Protein AF-A0A699VSZ7-F1 (afdb_monomer_lite)

InterPro domains:
  IPR003347 JmjC domain [PF02373] (2-47)
  IPR003347 JmjC domain [PS51184] (1-64)

Radius of gyration: 25.31 Å; chains: 1; bounding box: 38×62×80 Å

Secondary structure (DSSP, 8-state):
--HHHHHHTT-------PPTT------TT-------SS-----------TTHHHHHHHHHHHHHHTTPPPSS-HHHHHHHHHHHHHHHHHHHHHHHHT------------

Foldseek 3Di:
DDPVVCVVVVHDDDDDDDDPPDDDDADQPRDDDDDDPDDDDDDDDDDQDPVNLVSVVVVVVVCVVVVHDDPDDSVVVVVVVVVVVVVVVVVVVVVVVVDPPPDDDDDDDD

Organism: Tanacetum cinerariifolium (NCBI:txid118510)

Structure (mmCIF, N/CA/C/O backbone):
data_AF-A0A699VSZ7-F1
#
_entry.id   AF-A0A699VSZ7-F1
#
loop_
_atom_site.group_PDB
_atom_site.id
_atom_site.type_symbol
_atom_site.label_atom_id
_atom_site.label_alt_id
_atom_site.label_comp_id
_atom_site.label_asym_id
_atom_site.label_entity_id
_atom_site.label_seq_id
_atom_site.pdbx_PDB_ins_code
_atom_site.Cartn_x
_atom_site.Cartn_y
_atom_site.Cartn_z
_atom_site.occupancy
_atom_site.B_iso_or_equiv
_atom_site.auth_seq_id
_atom_site.auth_comp_id
_atom_site.auth_asym_id
_atom_site.auth_atom_id
_atom_site.pdbx_PDB_model_num
ATOM 1 N N . LEU A 1 1 ? -10.111 10.742 16.079 1.00 91.25 1 LEU A N 1
ATOM 2 C CA . LEU A 1 1 ? -11.438 10.926 15.448 1.00 91.25 1 LEU A CA 1
ATOM 3 C C . LEU A 1 1 ? -12.167 9.587 15.462 1.00 91.25 1 LEU A C 1
ATOM 5 O O . LEU A 1 1 ? -11.540 8.592 15.119 1.00 91.25 1 LEU A O 1
ATOM 9 N N . SER A 1 2 ? -13.417 9.518 15.926 1.00 96.62 2 SER A N 1
ATOM 10 C CA . SER A 1 2 ? -14.123 8.231 16.011 1.00 96.62 2 SER A CA 1
ATOM 11 C C . SER A 1 2 ? -14.695 7.818 14.644 1.00 96.62 2 SER A C 1
ATOM 13 O O . SER A 1 2 ? -15.107 8.688 13.872 1.00 96.62 2 SER A O 1
ATOM 15 N N . PRO A 1 3 ? -14.802 6.507 14.348 1.00 97.38 3 PRO A N 1
ATOM 16 C CA . PRO A 1 3 ? -15.489 6.013 13.151 1.00 97.38 3 PRO A CA 1
ATOM 17 C C . PRO A 1 3 ? -16.917 6.545 12.999 1.00 97.38 3 PRO A C 1
ATOM 19 O O . PRO A 1 3 ? -17.393 6.723 11.884 1.00 97.38 3 PRO A O 1
ATOM 22 N N . LYS A 1 4 ? -17.599 6.811 14.123 1.00 97.56 4 LYS A N 1
ATOM 23 C CA . LYS A 1 4 ? -18.957 7.362 14.136 1.00 97.56 4 LYS A CA 1
ATOM 24 C C . LYS A 1 4 ? -18.999 8.772 13.543 1.00 97.56 4 LYS A C 1
ATOM 26 O O . LYS A 1 4 ? -19.887 9.041 12.747 1.00 97.56 4 LYS A O 1
ATOM 31 N N . VAL A 1 5 ? -18.035 9.625 13.899 1.00 98.31 5 VAL A N 1
ATOM 32 C CA . VAL A 1 5 ? -17.936 10.987 13.347 1.00 98.31 5 VAL A CA 1
ATOM 33 C C . VAL A 1 5 ? -17.580 10.941 11.861 1.00 98.31 5 VAL A C 1
ATOM 35 O O . VAL A 1 5 ? -18.209 11.606 11.058 1.00 98.31 5 VAL A O 1
ATOM 38 N N . LEU A 1 6 ? -16.632 10.092 11.456 1.00 98.06 6 LEU A N 1
ATOM 39 C CA . LEU A 1 6 ? -16.295 9.934 10.034 1.00 98.06 6 LEU A CA 1
ATOM 40 C C . LEU A 1 6 ? -17.507 9.513 9.190 1.00 98.06 6 LEU A C 1
ATOM 42 O O . LEU A 1 6 ? -17.748 10.081 8.130 1.00 98.06 6 LEU A O 1
ATOM 46 N N . LYS A 1 7 ? -18.300 8.556 9.688 1.00 97.50 7 LYS A N 1
ATOM 47 C CA . LYS A 1 7 ? -19.524 8.120 9.009 1.00 97.50 7 LYS A CA 1
ATOM 48 C C . LYS A 1 7 ? -20.591 9.214 8.939 1.00 97.50 7 LYS A C 1
ATOM 50 O O . LYS A 1 7 ? -21.275 9.283 7.924 1.00 97.50 7 LYS A O 1
ATOM 55 N N . SER A 1 8 ? -20.754 10.046 9.976 1.00 97.94 8 SER A N 1
ATOM 56 C CA . SER A 1 8 ? -21.718 11.159 9.923 1.00 97.94 8 SER A CA 1
ATOM 57 C C . SER A 1 8 ? -21.327 12.223 8.899 1.00 97.94 8 SER A C 1
ATOM 59 O O . SER A 1 8 ? -22.209 12.823 8.301 1.00 97.94 8 SER A O 1
ATOM 61 N N . GLU A 1 9 ? -20.029 12.387 8.639 1.00 98.19 9 GLU A N 1
ATOM 62 C CA . GLU A 1 9 ? -19.491 13.257 7.581 1.00 98.19 9 GLU A CA 1
ATOM 63 C C . GLU A 1 9 ? -19.456 12.582 6.192 1.00 98.19 9 GLU A C 1
ATOM 65 O O . GLU A 1 9 ? -18.847 13.095 5.256 1.00 98.19 9 GLU A O 1
ATOM 70 N N . GLY A 1 10 ? -20.063 11.399 6.032 1.00 97.94 10 GLY A N 1
ATOM 71 C CA . GLY A 1 10 ? -20.136 10.693 4.748 1.00 97.94 10 GLY A CA 1
ATOM 72 C C . GLY A 1 10 ? -18.850 9.975 4.320 1.00 97.94 10 GLY A C 1
ATOM 73 O O . GLY A 1 10 ? -18.780 9.458 3.205 1.00 97.94 10 GLY A O 1
ATOM 74 N N . VAL A 1 11 ? -17.836 9.888 5.187 1.00 98.25 11 VAL A N 1
ATOM 75 C CA . VAL A 1 11 ? -16.605 9.142 4.892 1.00 98.25 11 VAL A CA 1
ATOM 76 C C . VAL A 1 11 ? -16.870 7.637 5.046 1.00 98.25 11 VAL A C 1
ATOM 78 O O . VAL A 1 11 ? -17.329 7.203 6.110 1.00 98.25 11 VAL A O 1
ATOM 81 N N . PRO A 1 12 ? -16.567 6.800 4.034 1.00 97.88 12 PRO A N 1
ATOM 82 C CA . PRO A 1 12 ? -16.740 5.357 4.142 1.00 97.88 12 PRO A CA 1
ATOM 83 C C . PRO A 1 12 ? -15.752 4.772 5.159 1.00 97.88 12 PRO A C 1
ATOM 85 O O . PRO A 1 12 ? -14.545 4.989 5.074 1.00 97.88 12 PRO A O 1
ATOM 88 N N . VAL A 1 13 ? -16.268 4.003 6.123 1.00 98.06 13 VAL A N 1
ATOM 89 C CA . VAL A 1 13 ? -15.457 3.364 7.169 1.00 98.06 13 VAL A CA 1
ATOM 90 C C . VAL A 1 13 ? -15.808 1.888 7.299 1.00 98.06 13 VAL A C 1
ATOM 92 O O . VAL A 1 13 ? -16.965 1.533 7.554 1.00 98.06 13 VAL A O 1
ATOM 95 N N . TYR A 1 14 ? -14.774 1.055 7.219 1.00 97.94 14 TYR A N 1
ATOM 96 C CA . TYR A 1 14 ? -14.832 -0.400 7.340 1.00 97.94 14 TYR A CA 1
ATOM 97 C C . TYR A 1 14 ? -14.042 -0.872 8.566 1.00 97.94 14 TYR A C 1
ATOM 99 O O . TYR A 1 14 ? -13.177 -0.158 9.074 1.00 97.94 14 TYR A O 1
ATOM 107 N N . ARG A 1 15 ? -14.352 -2.075 9.061 1.00 97.88 15 ARG A N 1
ATOM 108 C CA . ARG A 1 15 ? -13.686 -2.689 10.219 1.00 97.88 15 ARG A CA 1
ATOM 109 C C . ARG A 1 15 ? -13.289 -4.123 9.888 1.00 97.88 15 ARG A C 1
ATOM 111 O O . ARG A 1 15 ? -14.114 -4.873 9.382 1.00 97.88 15 ARG A O 1
ATOM 118 N N . ALA A 1 16 ? -12.081 -4.501 10.292 1.00 97.88 16 ALA A N 1
ATOM 119 C CA . ALA A 1 16 ? -11.615 -5.882 10.350 1.00 97.88 16 ALA A CA 1
ATOM 120 C C . ALA A 1 16 ? -11.186 -6.233 11.787 1.00 97.88 16 ALA A C 1
ATOM 122 O O . ALA A 1 16 ? -10.781 -5.351 12.550 1.00 97.88 16 ALA A O 1
ATOM 123 N N . ALA A 1 17 ? -11.300 -7.505 12.167 1.00 97.88 17 ALA A N 1
ATOM 124 C CA . ALA A 1 17 ? -10.801 -8.032 13.434 1.00 97.88 17 ALA A CA 1
ATOM 125 C C . ALA A 1 17 ? -9.727 -9.081 13.131 1.00 97.88 17 ALA A C 1
ATOM 127 O O . ALA A 1 17 ? -10.053 -10.126 12.587 1.00 97.88 17 ALA A O 1
ATOM 128 N N . GLN A 1 18 ? -8.470 -8.772 13.461 1.00 98.38 18 GLN A N 1
ATOM 129 C CA . GLN A 1 18 ? -7.324 -9.647 13.206 1.00 98.38 18 GLN A CA 1
ATOM 130 C C . GLN A 1 18 ? -7.045 -10.568 14.402 1.00 98.38 18 GLN A C 1
ATOM 132 O O . GLN A 1 18 ? -6.793 -10.098 15.529 1.00 98.38 18 GLN A O 1
ATOM 137 N N . HIS A 1 19 ? -7.031 -11.867 14.135 1.00 97.56 19 HIS A N 1
ATOM 138 C CA . HIS A 1 19 ? -6.648 -12.942 15.045 1.00 97.56 19 HIS A CA 1
ATOM 139 C C . HIS A 1 19 ? -5.219 -13.429 14.764 1.00 97.56 19 HIS A C 1
ATOM 141 O O . HIS A 1 19 ? -4.560 -13.003 13.816 1.00 97.56 19 HIS A O 1
ATOM 147 N N . SER A 1 20 ? -4.706 -14.294 15.641 1.00 97.44 20 SER A N 1
ATOM 148 C CA . SER A 1 20 ? -3.366 -14.865 15.477 1.00 97.44 20 SER A CA 1
ATOM 149 C C . SER A 1 20 ? -3.287 -15.698 14.196 1.00 97.44 20 SER A C 1
ATOM 151 O O . SER A 1 20 ? -4.190 -16.483 13.922 1.00 97.44 20 SER A O 1
ATOM 153 N N . GLY A 1 21 ? -2.207 -15.531 13.431 1.00 97.19 21 GLY A N 1
ATOM 154 C CA . GLY A 1 21 ? -2.011 -16.204 12.143 1.00 97.19 21 GLY A CA 1
ATOM 155 C C . GLY A 1 21 ? -2.725 -15.551 10.952 1.00 97.19 21 GLY A C 1
ATOM 156 O O . GLY A 1 21 ? -2.546 -16.012 9.830 1.00 97.19 21 GLY A O 1
ATOM 157 N N . GLU A 1 22 ? -3.497 -14.479 11.160 1.00 98.19 22 GLU A N 1
ATOM 158 C CA . GLU A 1 22 ? -4.174 -13.753 10.079 1.00 98.19 22 GLU A CA 1
ATOM 159 C C . GLU A 1 22 ? -3.366 -12.545 9.589 1.00 98.19 22 GLU A C 1
ATOM 161 O O . GLU A 1 22 ? -2.675 -11.869 10.359 1.00 98.19 22 GLU A O 1
ATOM 166 N N . PHE A 1 23 ? -3.536 -12.216 8.308 1.00 98.00 23 PHE A N 1
ATOM 167 C CA . PHE A 1 23 ? -2.971 -11.022 7.684 1.00 98.00 23 PHE A CA 1
ATOM 168 C C . PHE A 1 23 ? -4.022 -9.923 7.524 1.00 98.00 23 PHE A C 1
ATOM 170 O O . PHE A 1 23 ? -5.189 -10.190 7.242 1.00 98.00 23 PHE A O 1
ATOM 177 N N . ILE A 1 24 ? -3.579 -8.670 7.631 1.00 98.38 24 ILE A N 1
ATOM 178 C CA . ILE A 1 24 ? -4.340 -7.489 7.218 1.00 98.38 24 ILE A CA 1
ATOM 179 C C . ILE A 1 24 ? -3.539 -6.788 6.126 1.00 98.38 24 ILE A C 1
ATOM 181 O O . ILE A 1 24 ? -2.374 -6.452 6.331 1.00 98.38 24 ILE A O 1
ATOM 185 N N . VAL A 1 25 ? -4.166 -6.562 4.972 1.00 98.12 25 VAL A N 1
ATOM 186 C CA . VAL A 1 25 ? -3.560 -5.837 3.849 1.00 98.12 25 VAL A CA 1
ATOM 187 C C . VAL A 1 25 ? -4.156 -4.436 3.781 1.00 98.12 25 VAL A C 1
ATOM 189 O O . VAL A 1 25 ? -5.373 -4.274 3.684 1.00 98.12 25 VAL A O 1
ATOM 192 N N . THR A 1 26 ? -3.290 -3.423 3.806 1.00 98.31 26 THR A N 1
ATOM 193 C CA . THR A 1 26 ? -3.673 -2.015 3.652 1.00 98.31 26 THR A CA 1
ATOM 194 C C . THR A 1 26 ? -3.249 -1.521 2.274 1.00 98.31 26 THR A C 1
ATOM 196 O O . THR A 1 26 ? -2.068 -1.540 1.940 1.00 98.31 26 THR A O 1
ATOM 199 N N . PHE A 1 27 ? -4.211 -1.043 1.486 1.00 97.94 27 PHE A N 1
ATOM 200 C CA . PHE A 1 27 ? -3.965 -0.523 0.141 1.00 97.94 27 PHE A CA 1
ATOM 201 C C . PHE A 1 27 ? -3.387 0.898 0.145 1.00 97.94 27 PHE A C 1
ATOM 203 O O . PHE A 1 27 ? -3.499 1.651 1.117 1.00 97.94 27 PHE A O 1
ATOM 210 N N . SER A 1 28 ? -2.798 1.289 -0.987 1.00 96.88 28 SER A N 1
ATOM 211 C CA . SER A 1 28 ? -2.298 2.643 -1.235 1.00 96.88 28 SER A CA 1
ATOM 212 C C . SER A 1 28 ? -3.331 3.706 -0.863 1.00 96.88 28 SER A C 1
ATOM 214 O O . SER A 1 28 ? -4.477 3.654 -1.301 1.00 96.88 28 SER A O 1
ATOM 216 N N . ARG A 1 29 ? -2.913 4.701 -0.070 1.00 95.62 29 ARG A N 1
ATOM 217 C CA . ARG A 1 29 ? -3.757 5.815 0.411 1.00 95.62 29 ARG A CA 1
ATOM 218 C C . ARG A 1 29 ? -4.956 5.405 1.287 1.00 95.62 29 ARG A C 1
ATOM 220 O O . ARG A 1 29 ? -5.770 6.267 1.615 1.00 95.62 29 ARG A O 1
ATOM 227 N N . ALA A 1 30 ? -5.056 4.147 1.718 1.00 97.75 30 ALA A N 1
ATOM 228 C CA . ALA A 1 30 ? -6.076 3.720 2.668 1.00 97.75 30 ALA A CA 1
ATOM 229 C C . ALA A 1 30 ? -5.666 4.093 4.104 1.00 97.75 30 ALA A C 1
ATOM 231 O O . ALA A 1 30 ? -4.762 3.500 4.701 1.00 97.75 30 ALA A O 1
ATOM 232 N N . TYR A 1 31 ? -6.345 5.090 4.674 1.00 98.00 31 TYR A N 1
ATOM 233 C CA . TYR A 1 31 ? -6.189 5.429 6.087 1.00 98.00 31 TYR A CA 1
ATOM 234 C C . TYR A 1 31 ? -6.718 4.292 6.964 1.00 98.00 31 TYR A C 1
ATOM 236 O O . TYR A 1 31 ? -7.816 3.783 6.744 1.00 98.00 31 TYR A O 1
ATOM 244 N N . HIS A 1 32 ? -5.950 3.922 7.984 1.00 97.88 32 HIS A N 1
ATOM 245 C CA . HIS A 1 32 ? -6.316 2.878 8.933 1.00 97.88 32 HIS A CA 1
ATOM 246 C C . HIS A 1 32 ? -5.959 3.300 10.360 1.00 97.88 32 HIS A C 1
ATOM 248 O O . HIS A 1 32 ? -5.035 4.079 10.593 1.00 97.88 32 HIS A O 1
ATOM 254 N N . ALA A 1 33 ? -6.728 2.792 11.317 1.00 97.69 33 ALA A N 1
ATOM 255 C CA . ALA A 1 33 ? -6.511 2.963 12.745 1.00 97.69 33 ALA A CA 1
ATOM 256 C C . ALA A 1 33 ? -7.066 1.731 13.471 1.00 97.69 33 ALA A C 1
ATOM 258 O O . ALA A 1 33 ? -7.986 1.078 12.974 1.00 97.69 33 ALA A O 1
ATOM 259 N N . GLY A 1 34 ? -6.533 1.419 14.649 1.00 96.19 34 GLY A N 1
ATOM 260 C CA . GLY A 1 34 ? -6.936 0.233 15.398 1.00 96.19 34 GLY A CA 1
ATOM 261 C C . GLY A 1 34 ? -6.468 0.255 16.846 1.00 96.19 34 GLY A C 1
ATOM 262 O O . GLY A 1 34 ? -5.816 1.198 17.290 1.00 96.19 34 GLY A O 1
ATOM 263 N N . PHE A 1 35 ? -6.830 -0.792 17.579 1.00 96.69 35 PHE A N 1
ATOM 264 C CA . PHE A 1 35 ? -6.415 -1.031 18.957 1.00 96.69 35 PHE A CA 1
ATOM 265 C C . PHE A 1 35 ? -6.275 -2.537 19.202 1.00 96.69 35 PHE A C 1
ATOM 267 O O . PHE A 1 35 ? -6.826 -3.353 18.459 1.00 96.69 35 PHE A O 1
ATOM 274 N N . ASN A 1 36 ? -5.559 -2.900 20.264 1.00 97.19 36 ASN A N 1
ATOM 275 C CA . ASN A 1 36 ? -5.396 -4.287 20.685 1.00 97.19 36 ASN A CA 1
ATOM 276 C C . ASN A 1 36 ? -6.381 -4.624 21.808 1.00 97.19 36 ASN A C 1
ATOM 278 O O . ASN A 1 36 ? -6.535 -3.851 22.749 1.00 97.19 36 ASN A O 1
ATOM 282 N N . CYS A 1 37 ? -7.010 -5.800 21.744 1.00 97.06 37 CYS A N 1
ATOM 283 C CA . CYS A 1 37 ? -7.898 -6.301 22.804 1.00 97.06 37 CYS A CA 1
ATOM 284 C C . CYS A 1 37 ? -7.149 -7.015 23.950 1.00 97.06 37 CYS A C 1
ATOM 286 O O . CYS A 1 37 ? -7.783 -7.631 24.799 1.00 97.06 37 CYS A O 1
ATOM 288 N N . GLY A 1 38 ? -5.815 -6.998 23.948 1.00 96.44 38 GLY A N 1
ATOM 289 C CA . GLY A 1 38 ? -4.963 -7.710 24.900 1.00 96.44 38 GLY A CA 1
ATOM 290 C C . GLY A 1 38 ? -3.501 -7.698 24.454 1.00 96.44 38 GLY A C 1
ATOM 291 O O . GLY A 1 38 ? -3.155 -7.015 23.487 1.00 96.44 38 GLY A O 1
ATOM 292 N N . PHE A 1 39 ? -2.647 -8.462 25.140 1.00 96.12 39 PHE A N 1
ATOM 293 C CA . PHE A 1 39 ? -1.252 -8.644 24.737 1.00 96.12 39 PHE A CA 1
ATOM 294 C C . PHE A 1 39 ? -1.174 -9.331 23.366 1.00 96.12 39 PHE A C 1
ATOM 296 O O . PHE A 1 39 ? -1.802 -10.368 23.147 1.00 96.12 39 PHE A O 1
ATOM 303 N N . LYS A 1 40 ? -0.420 -8.738 22.439 1.00 94.81 40 LYS A N 1
ATOM 304 C CA . LYS A 1 40 ? -0.218 -9.240 21.077 1.00 94.81 40 LYS A CA 1
ATOM 305 C C . LYS A 1 40 ? 1.206 -8.936 20.617 1.00 94.81 40 LYS A C 1
ATOM 307 O O . LYS A 1 40 ? 1.777 -7.924 21.015 1.00 94.81 40 LYS A O 1
ATOM 312 N N . CYS A 1 41 ? 1.728 -9.779 19.732 1.00 96.38 41 CYS A N 1
ATOM 313 C CA . CYS A 1 41 ? 2.909 -9.505 18.921 1.00 96.38 41 CYS A CA 1
ATOM 314 C C . CYS A 1 41 ? 2.465 -9.466 17.454 1.00 96.38 41 CYS A C 1
ATOM 316 O O . CYS A 1 41 ? 1.732 -10.354 17.019 1.00 96.38 41 CYS A O 1
ATOM 318 N N . ALA A 1 42 ? 2.850 -8.425 16.724 1.00 96.81 42 ALA A N 1
ATOM 319 C CA . ALA A 1 42 ? 2.528 -8.253 15.314 1.00 96.81 42 ALA A CA 1
ATOM 320 C C . ALA A 1 42 ? 3.722 -7.624 14.594 1.00 96.81 42 ALA A C 1
ATOM 322 O O . ALA A 1 42 ? 4.463 -6.838 15.183 1.00 96.81 42 ALA A O 1
ATOM 323 N N . GLU A 1 43 ? 3.868 -7.947 13.316 1.00 98.06 43 GLU A N 1
ATOM 324 C CA . GLU A 1 43 ? 4.880 -7.391 12.424 1.00 98.06 43 GLU A CA 1
ATOM 325 C C . GLU A 1 43 ? 4.188 -6.782 11.202 1.00 98.06 43 GLU A C 1
ATOM 327 O O . GLU A 1 43 ? 3.112 -7.230 10.797 1.00 98.06 43 GLU A O 1
ATOM 332 N N . ALA A 1 44 ? 4.785 -5.739 10.627 1.00 97.81 44 ALA A N 1
ATOM 333 C CA . ALA A 1 44 ? 4.275 -5.084 9.433 1.00 97.81 44 ALA A CA 1
ATOM 334 C C . ALA A 1 44 ? 5.419 -4.760 8.472 1.00 97.81 44 ALA A C 1
ATOM 336 O O . ALA A 1 44 ? 6.479 -4.290 8.886 1.00 97.81 44 ALA A O 1
ATOM 337 N N . ALA A 1 45 ? 5.163 -4.951 7.181 1.00 98.12 45 ALA A N 1
ATOM 338 C CA . ALA A 1 45 ? 6.076 -4.596 6.106 1.00 98.12 45 ALA A CA 1
ATOM 339 C C . ALA A 1 45 ? 5.337 -3.792 5.031 1.00 98.12 45 ALA A C 1
ATOM 341 O O . ALA A 1 45 ? 4.152 -4.010 4.777 1.00 98.12 45 ALA A O 1
ATOM 342 N N . ASN A 1 46 ? 6.052 -2.869 4.388 1.00 97.88 46 ASN A N 1
ATOM 343 C CA . ASN A 1 46 ? 5.545 -2.151 3.222 1.00 97.88 46 ASN A CA 1
ATOM 344 C C . ASN A 1 46 ? 5.943 -2.905 1.952 1.00 97.88 46 ASN A C 1
ATOM 346 O O . ASN A 1 46 ? 7.099 -3.302 1.807 1.00 97.88 46 ASN A O 1
ATOM 350 N N . VAL A 1 47 ? 5.004 -3.047 1.020 1.00 97.19 47 VAL A N 1
ATOM 351 C CA . VAL A 1 47 ? 5.229 -3.650 -0.301 1.00 97.19 47 VAL A CA 1
ATOM 352 C C . VAL A 1 47 ? 4.815 -2.675 -1.401 1.00 97.19 47 VAL A C 1
ATOM 354 O O . VAL A 1 47 ? 3.922 -1.853 -1.201 1.00 97.19 47 VAL A O 1
ATOM 357 N N . ALA A 1 48 ? 5.481 -2.756 -2.553 1.00 97.19 48 ALA A N 1
ATOM 358 C CA . ALA A 1 48 ? 5.275 -1.862 -3.692 1.00 97.19 48 ALA A CA 1
ATOM 359 C C . ALA A 1 48 ? 5.156 -2.674 -4.998 1.00 97.19 48 ALA A C 1
ATOM 361 O O . ALA A 1 48 ? 6.131 -2.772 -5.746 1.00 97.19 48 ALA A O 1
ATOM 362 N N . PRO A 1 49 ? 3.998 -3.311 -5.251 1.00 96.62 49 PRO A N 1
ATOM 363 C CA . PRO A 1 49 ? 3.715 -3.952 -6.538 1.00 96.62 49 PRO A CA 1
ATOM 364 C C . PRO A 1 49 ? 3.690 -2.932 -7.695 1.00 96.62 49 PRO A C 1
ATOM 366 O O . PRO A 1 49 ? 3.703 -1.725 -7.473 1.00 96.62 49 PRO A O 1
ATOM 369 N N . VAL A 1 50 ? 3.690 -3.390 -8.951 1.00 96.44 50 VAL A N 1
ATOM 370 C CA . VAL A 1 50 ? 3.818 -2.496 -10.126 1.00 96.44 50 VAL A CA 1
ATOM 371 C C . VAL A 1 50 ? 2.698 -1.447 -10.195 1.00 96.44 50 VAL A C 1
ATOM 373 O O . VAL A 1 50 ? 2.953 -0.289 -10.522 1.00 96.44 50 VAL A O 1
ATOM 376 N N . ASP A 1 51 ? 1.475 -1.813 -9.823 1.00 96.50 51 ASP A N 1
ATOM 377 C CA . ASP A 1 51 ? 0.314 -0.917 -9.734 1.00 96.50 51 ASP A CA 1
ATOM 378 C C . ASP A 1 51 ? 0.462 0.176 -8.657 1.00 96.50 51 ASP A C 1
ATOM 380 O O . ASP A 1 51 ? -0.138 1.248 -8.768 1.00 96.50 51 ASP A O 1
ATOM 384 N N . TRP A 1 52 ? 1.326 -0.020 -7.654 1.00 97.88 52 TRP A N 1
ATOM 385 C CA . TRP A 1 52 ? 1.658 1.020 -6.677 1.00 97.88 52 TRP A CA 1
ATOM 386 C C . TRP A 1 52 ? 2.402 2.208 -7.301 1.00 97.88 52 TRP A C 1
ATOM 388 O O . TRP A 1 52 ? 2.292 3.317 -6.774 1.00 97.88 52 TRP A O 1
ATOM 398 N N . LEU A 1 53 ? 3.127 2.030 -8.415 1.00 97.50 53 LEU A N 1
ATOM 399 C CA . LEU A 1 53 ? 3.975 3.084 -8.991 1.00 97.50 53 LEU A CA 1
ATOM 400 C C . LEU A 1 53 ? 3.191 4.374 -9.287 1.00 97.50 53 LEU A C 1
ATOM 402 O O . LEU A 1 53 ? 3.663 5.460 -8.956 1.00 97.50 53 LEU A O 1
ATOM 406 N N . LEU A 1 54 ? 1.960 4.264 -9.794 1.00 96.69 54 LEU A N 1
ATOM 407 C CA . LEU A 1 54 ? 1.094 5.425 -10.042 1.00 96.69 54 LEU A CA 1
ATOM 408 C C . LEU A 1 54 ? 0.751 6.183 -8.751 1.00 96.69 54 LEU A C 1
ATOM 410 O O . LEU A 1 54 ? 0.799 7.413 -8.703 1.00 96.69 54 LEU A O 1
ATOM 414 N N . HIS A 1 55 ? 0.445 5.458 -7.673 1.00 97.75 55 HIS A N 1
ATOM 415 C CA . HIS A 1 55 ? 0.196 6.068 -6.368 1.00 97.75 55 HIS A CA 1
ATOM 416 C C . HIS A 1 55 ? 1.465 6.676 -5.761 1.00 97.75 55 HIS A C 1
ATOM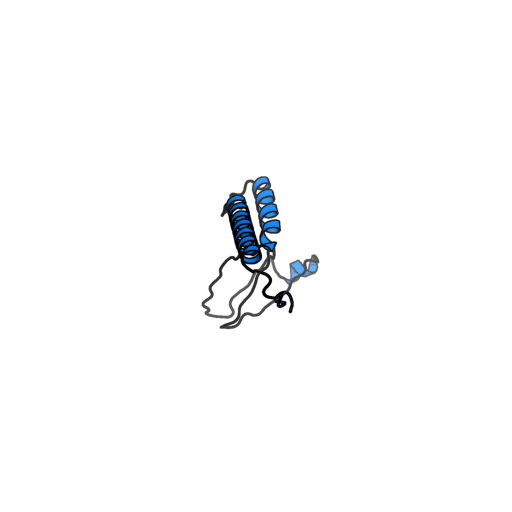 418 O O . HIS A 1 55 ? 1.391 7.726 -5.119 1.00 97.75 55 HIS A O 1
ATOM 424 N N . GLY A 1 56 ? 2.616 6.028 -5.962 1.00 97.56 56 GLY A N 1
ATOM 425 C CA . GLY A 1 56 ? 3.922 6.506 -5.521 1.00 97.56 56 GLY A CA 1
ATOM 426 C C . GLY A 1 56 ? 4.296 7.844 -6.160 1.00 97.56 56 GLY A C 1
ATOM 427 O O . GLY A 1 56 ? 4.689 8.762 -5.438 1.00 97.56 56 GLY A O 1
ATOM 428 N N . GLN A 1 57 ? 4.086 7.989 -7.471 1.00 98.06 57 GLN A N 1
ATOM 429 C CA . GLN A 1 57 ? 4.329 9.241 -8.191 1.00 98.06 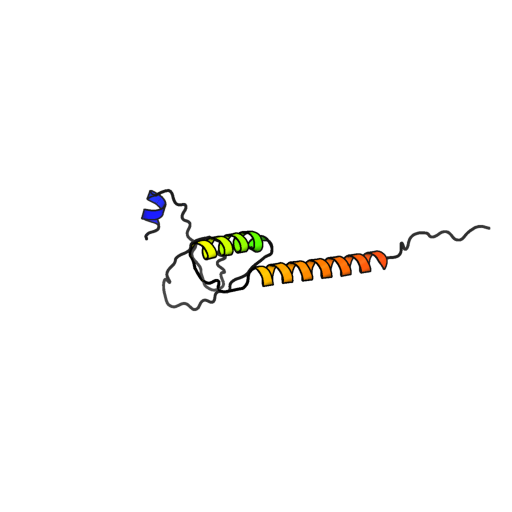57 GLN A CA 1
ATOM 430 C C . GLN A 1 57 ? 3.458 10.381 -7.640 1.00 98.06 57 GLN A C 1
ATOM 432 O O . GLN A 1 57 ? 3.978 11.423 -7.236 1.00 98.06 57 GLN A O 1
ATOM 437 N N . GLY A 1 58 ? 2.148 10.148 -7.493 1.00 97.75 58 GLY A N 1
ATOM 438 C CA . GLY A 1 58 ? 1.242 11.145 -6.911 1.00 97.75 58 GLY A CA 1
ATOM 439 C C . GLY A 1 58 ? 1.586 11.510 -5.458 1.00 97.75 58 GLY A C 1
ATOM 440 O O . GLY A 1 58 ? 1.342 12.633 -5.017 1.00 97.75 58 GLY A O 1
ATOM 441 N N . ALA A 1 59 ? 2.181 10.589 -4.691 1.00 97.44 59 ALA A N 1
ATOM 442 C CA . ALA A 1 59 ? 2.664 10.886 -3.344 1.00 97.44 59 ALA A CA 1
ATOM 443 C C . ALA A 1 59 ? 3.910 11.788 -3.352 1.00 97.44 59 ALA A C 1
ATOM 445 O O . ALA A 1 59 ? 4.009 12.679 -2.508 1.00 97.44 59 ALA A O 1
ATOM 446 N N . VAL A 1 60 ? 4.842 11.594 -4.292 1.00 97.88 60 VAL A N 1
ATOM 447 C CA . VAL A 1 60 ? 6.027 12.458 -4.443 1.00 97.88 60 VAL A CA 1
ATOM 448 C C . VAL A 1 60 ? 5.625 13.884 -4.801 1.00 97.88 60 VAL A C 1
ATOM 450 O O . VAL A 1 60 ? 6.133 14.828 -4.194 1.00 97.88 60 VAL A O 1
ATOM 453 N N . GLU A 1 61 ? 4.691 14.045 -5.735 1.00 97.94 61 GLU A N 1
ATOM 454 C CA . GLU A 1 61 ? 4.161 15.354 -6.136 1.00 97.94 61 GLU A CA 1
ATOM 455 C C . GLU A 1 61 ? 3.500 16.070 -4.955 1.00 97.94 61 GLU A C 1
ATOM 457 O O . GLU A 1 61 ? 3.871 17.197 -4.620 1.00 97.94 61 GLU A O 1
ATOM 462 N N . LEU A 1 62 ? 2.623 15.371 -4.231 1.00 97.69 62 LEU A N 1
ATOM 463 C CA . LEU A 1 62 ? 1.979 15.915 -3.038 1.00 97.69 62 LEU A CA 1
ATOM 464 C C . LEU A 1 62 ? 2.996 16.297 -1.949 1.00 97.69 62 LEU A C 1
ATOM 466 O O . LEU A 1 62 ? 2.870 17.332 -1.294 1.00 97.69 62 LEU A O 1
ATOM 470 N N . TYR A 1 63 ? 4.021 15.473 -1.729 1.00 97.88 63 TYR A N 1
ATOM 471 C CA . TYR A 1 63 ? 5.057 15.768 -0.736 1.00 97.88 63 TYR A CA 1
ATOM 472 C C . TYR A 1 63 ? 5.919 16.959 -1.144 1.00 97.88 63 TYR A C 1
ATOM 474 O O . TYR A 1 63 ? 6.290 17.756 -0.279 1.00 97.88 63 TYR A O 1
ATOM 482 N N . ARG A 1 64 ? 6.181 17.137 -2.441 1.00 97.12 64 ARG A N 1
ATOM 483 C CA . ARG A 1 64 ? 6.844 18.332 -2.966 1.00 97.12 64 ARG A CA 1
ATOM 484 C C . ARG A 1 64 ? 6.037 19.592 -2.651 1.00 97.12 64 ARG A C 1
ATOM 486 O O . ARG A 1 64 ? 6.618 20.554 -2.147 1.00 97.12 64 ARG A O 1
ATOM 493 N N . GLU A 1 65 ? 4.727 19.583 -2.887 1.00 98.00 65 GLU A N 1
ATOM 494 C CA . GLU A 1 65 ? 3.834 20.709 -2.563 1.00 98.00 65 GLU A CA 1
ATOM 495 C C . GLU A 1 65 ? 3.816 21.013 -1.060 1.00 98.00 65 GLU A C 1
ATOM 497 O O . GLU A 1 65 ? 3.939 22.165 -0.643 1.00 98.00 65 GLU A O 1
ATOM 502 N N . GLN A 1 66 ? 3.755 19.968 -0.234 1.00 97.69 66 GLN A N 1
ATOM 503 C CA . GLN A 1 66 ? 3.758 20.070 1.229 1.00 97.69 66 GLN A CA 1
ATOM 504 C C . GLN A 1 66 ? 5.141 20.374 1.825 1.00 97.69 66 GLN A C 1
ATOM 506 O O . GLN A 1 66 ? 5.272 20.467 3.046 1.00 97.69 66 GLN A O 1
ATOM 511 N N . ARG A 1 67 ? 6.188 20.493 0.993 1.00 97.19 67 ARG A N 1
ATOM 512 C CA . ARG A 1 67 ? 7.597 20.610 1.419 1.00 97.19 67 ARG A CA 1
ATOM 513 C C . ARG A 1 67 ? 8.010 19.510 2.406 1.00 97.19 67 ARG A C 1
ATOM 515 O O . ARG A 1 67 ? 8.807 19.729 3.321 1.00 97.19 67 ARG A O 1
ATOM 522 N N . ARG A 1 68 ? 7.465 18.310 2.217 1.00 97.19 68 ARG A N 1
ATOM 523 C CA . ARG A 1 68 ? 7.710 17.128 3.039 1.00 97.19 68 ARG A CA 1
ATOM 524 C C . ARG A 1 68 ? 8.800 16.267 2.402 1.00 97.19 68 ARG A C 1
ATOM 526 O O . ARG A 1 68 ? 8.760 15.977 1.212 1.00 97.19 68 ARG A O 1
ATOM 533 N N . LYS A 1 69 ? 9.774 15.824 3.202 1.00 96.75 69 LYS A N 1
ATOM 534 C CA . LYS A 1 69 ? 10.811 14.886 2.741 1.00 96.75 69 LYS A CA 1
ATOM 535 C C . LYS A 1 69 ? 10.206 13.509 2.451 1.00 96.75 69 LYS A C 1
ATOM 537 O O . LYS A 1 69 ? 9.377 13.022 3.222 1.00 96.75 69 LYS A O 1
ATOM 542 N N . THR A 1 70 ? 10.656 12.871 1.374 1.00 96.75 70 THR A N 1
ATOM 543 C CA . THR A 1 70 ? 10.320 11.479 1.052 1.00 96.75 70 THR A CA 1
ATOM 544 C C . THR A 1 70 ? 11.209 10.514 1.843 1.00 96.75 70 THR A C 1
ATO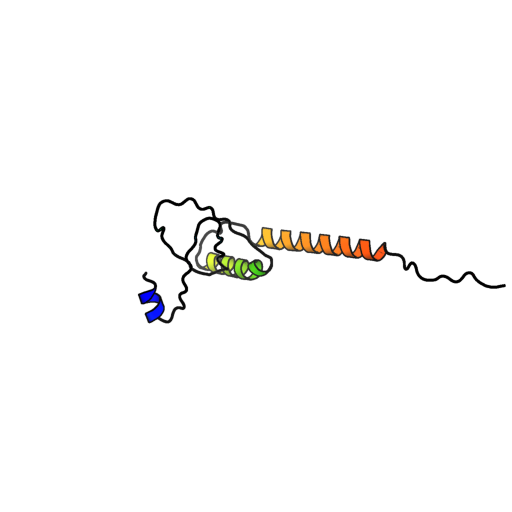M 546 O O . THR A 1 70 ? 12.357 10.822 2.160 1.00 96.75 70 THR A O 1
ATOM 549 N N . SER A 1 71 ? 10.683 9.331 2.169 1.00 96.12 71 SER A N 1
ATOM 550 C CA . SER A 1 71 ? 11.448 8.272 2.854 1.00 96.12 71 SER A CA 1
ATOM 551 C C . SER A 1 71 ? 12.284 7.419 1.895 1.00 96.12 71 SER A C 1
ATOM 553 O O . SER A 1 71 ? 13.217 6.750 2.323 1.00 96.12 71 SER A O 1
ATOM 555 N N . ILE A 1 72 ? 11.939 7.432 0.606 1.00 96.19 72 ILE A N 1
ATOM 556 C CA . ILE A 1 72 ? 12.585 6.671 -0.467 1.00 96.19 72 ILE A CA 1
ATOM 557 C C . ILE A 1 72 ? 12.648 7.521 -1.744 1.00 96.19 72 ILE A C 1
ATOM 559 O O . ILE A 1 72 ? 11.911 8.500 -1.886 1.00 96.19 72 ILE A O 1
ATOM 563 N N . SER A 1 73 ? 13.511 7.134 -2.686 1.00 97.75 73 SER A N 1
ATOM 564 C CA . SER A 1 73 ? 13.534 7.702 -4.039 1.00 97.75 73 SER A CA 1
ATOM 565 C C . SER A 1 73 ? 12.586 6.910 -4.940 1.00 97.75 73 SER A C 1
ATOM 567 O O . SER A 1 73 ? 12.845 5.743 -5.230 1.00 97.75 73 SER A O 1
ATOM 569 N N . HIS A 1 74 ? 11.489 7.543 -5.364 1.00 98.12 74 HIS A N 1
ATOM 570 C CA . HIS A 1 74 ? 10.517 6.928 -6.270 1.00 98.12 74 HIS A CA 1
ATOM 571 C C . HIS A 1 74 ? 11.132 6.638 -7.644 1.00 98.12 74 HIS A C 1
ATOM 573 O O . HIS A 1 74 ? 11.055 5.507 -8.113 1.00 98.12 74 HIS A O 1
ATOM 579 N N . ASP A 1 75 ? 11.843 7.607 -8.224 1.00 97.94 75 ASP A N 1
ATOM 580 C CA . ASP A 1 75 ? 12.489 7.462 -9.535 1.00 97.94 75 ASP A CA 1
ATOM 581 C C . ASP A 1 75 ? 13.469 6.288 -9.570 1.00 97.94 75 ASP A C 1
ATOM 583 O O . ASP A 1 75 ? 13.529 5.550 -10.551 1.00 97.94 75 ASP A O 1
ATOM 587 N N . LYS A 1 76 ? 14.208 6.053 -8.475 1.00 98.19 76 LYS A N 1
ATOM 588 C CA . LYS A 1 76 ? 15.110 4.900 -8.376 1.00 98.19 76 LYS A CA 1
ATOM 589 C C . LYS A 1 76 ? 14.349 3.576 -8.468 1.00 98.19 76 LYS A C 1
ATOM 591 O O . LYS A 1 76 ? 14.842 2.657 -9.117 1.00 98.19 76 LYS A O 1
ATOM 596 N N . LEU A 1 77 ? 13.182 3.471 -7.828 1.00 97.50 77 LEU A N 1
ATOM 597 C CA . LEU A 1 77 ? 12.336 2.279 -7.926 1.00 97.50 77 LEU A CA 1
ATOM 598 C C . LEU A 1 77 ? 11.771 2.127 -9.337 1.00 97.50 77 LEU A C 1
ATOM 600 O O . LEU A 1 77 ? 11.906 1.057 -9.917 1.00 97.50 77 LEU A O 1
ATOM 604 N N . LEU A 1 78 ? 11.226 3.200 -9.912 1.00 98.12 78 LEU A N 1
ATOM 605 C CA . LEU A 1 78 ? 10.651 3.191 -11.256 1.00 98.12 78 LEU A CA 1
ATOM 606 C C . LEU A 1 78 ? 11.673 2.752 -12.315 1.00 98.12 78 LEU A C 1
ATOM 608 O O . LEU A 1 78 ? 11.405 1.845 -13.102 1.00 98.12 78 LEU A O 1
ATOM 612 N N . LEU A 1 79 ? 12.865 3.352 -12.302 1.00 98.31 79 LEU A N 1
ATOM 613 C CA . LEU A 1 79 ? 13.939 3.018 -13.239 1.00 98.31 79 LEU A CA 1
ATOM 614 C C . LEU A 1 79 ? 14.456 1.591 -13.030 1.00 98.31 79 LEU A C 1
ATOM 616 O O . LEU A 1 79 ? 14.735 0.894 -14.005 1.00 98.31 79 LEU A O 1
ATOM 620 N N . ALA A 1 80 ? 14.567 1.134 -11.779 1.00 97.81 80 ALA A N 1
ATOM 621 C CA . ALA A 1 80 ? 14.964 -0.241 -11.488 1.00 97.81 80 ALA A CA 1
ATOM 622 C C . ALA A 1 80 ? 13.924 -1.251 -11.999 1.00 97.81 80 ALA A C 1
ATOM 624 O O . ALA A 1 80 ? 14.308 -2.229 -12.639 1.00 97.81 80 ALA A O 1
ATOM 625 N N . SER A 1 81 ? 12.631 -0.991 -11.781 1.00 97.06 81 SER A N 1
ATOM 626 C CA . SER A 1 81 ? 11.533 -1.818 -12.293 1.00 97.06 81 SER A CA 1
ATOM 627 C C . SER A 1 81 ? 11.508 -1.854 -13.821 1.00 97.06 81 SER A C 1
ATOM 629 O O . SER A 1 81 ? 11.403 -2.933 -14.399 1.00 97.06 81 SER A O 1
ATOM 631 N N . ALA A 1 82 ? 11.664 -0.703 -14.483 1.00 97.75 82 ALA A N 1
ATOM 632 C CA . ALA A 1 82 ? 11.716 -0.627 -15.943 1.00 97.75 82 ALA A CA 1
ATOM 633 C C . ALA A 1 82 ? 12.905 -1.412 -16.513 1.00 97.75 82 ALA A C 1
ATOM 635 O O . ALA A 1 82 ? 12.748 -2.177 -17.463 1.00 97.75 82 ALA A O 1
ATOM 636 N N . ARG A 1 83 ? 14.087 -1.273 -15.902 1.00 98.12 83 ARG A N 1
ATOM 637 C CA . ARG A 1 83 ? 15.284 -2.018 -16.304 1.00 98.12 83 ARG A CA 1
ATOM 638 C C . ARG A 1 83 ? 15.080 -3.527 -16.185 1.00 98.12 83 ARG A C 1
ATOM 640 O O . ARG A 1 83 ? 15.461 -4.250 -17.101 1.00 98.12 83 ARG A O 1
ATOM 647 N N . GLU A 1 84 ? 14.493 -3.996 -15.085 1.00 97.75 84 GLU A N 1
ATOM 648 C CA . GLU A 1 84 ? 14.243 -5.429 -14.892 1.00 97.75 84 GLU A CA 1
ATOM 649 C C . GLU A 1 84 ? 13.216 -5.962 -15.899 1.00 97.75 84 GLU A C 1
ATOM 651 O O . GLU A 1 84 ? 13.411 -7.031 -16.468 1.00 97.75 84 GLU A O 1
ATOM 656 N N . ALA A 1 85 ? 12.171 -5.186 -16.201 1.00 96.94 85 ALA A N 1
ATOM 657 C CA . ALA A 1 85 ? 11.189 -5.553 -17.218 1.00 96.94 85 ALA A CA 1
ATOM 658 C C . ALA A 1 85 ? 11.810 -5.653 -18.623 1.00 96.94 85 ALA A C 1
ATOM 660 O O . ALA A 1 85 ? 11.565 -6.626 -19.332 1.00 96.94 85 ALA A O 1
ATOM 661 N N . VAL A 1 86 ? 12.647 -4.685 -19.018 1.00 97.94 86 VAL A N 1
ATOM 662 C CA . VAL A 1 86 ? 13.364 -4.721 -20.307 1.00 97.94 86 VAL A CA 1
ATOM 663 C C . VAL A 1 86 ? 14.279 -5.940 -20.390 1.00 97.94 86 VAL A C 1
ATOM 665 O O . VAL A 1 86 ? 14.307 -6.614 -21.416 1.00 97.94 86 VAL A O 1
ATOM 668 N N . LYS A 1 87 ? 14.996 -6.248 -19.307 1.00 97.62 87 LYS A N 1
ATOM 669 C CA . LYS A 1 87 ? 15.856 -7.430 -19.232 1.00 97.62 87 LYS A CA 1
ATOM 670 C C . LYS A 1 87 ? 15.054 -8.725 -19.407 1.00 97.62 87 LYS A C 1
ATOM 672 O O . LYS A 1 87 ? 15.426 -9.547 -20.236 1.00 97.62 87 LYS A O 1
ATOM 677 N N . ALA A 1 88 ? 13.933 -8.870 -18.703 1.00 96.00 88 ALA A N 1
ATOM 678 C CA . ALA A 1 88 ? 13.069 -10.044 -18.829 1.00 96.00 88 ALA A CA 1
ATOM 679 C C . ALA A 1 88 ? 12.494 -10.198 -20.251 1.00 96.00 88 ALA A C 1
ATOM 681 O O . ALA A 1 88 ? 12.448 -11.300 -20.790 1.00 96.00 88 ALA A O 1
ATOM 682 N N . LEU A 1 89 ? 12.091 -9.094 -20.891 1.00 96.12 89 LEU A N 1
ATOM 683 C CA . LEU A 1 89 ? 11.614 -9.109 -22.279 1.00 96.12 89 LEU A CA 1
ATOM 684 C C . LEU A 1 89 ? 12.711 -9.527 -23.263 1.00 96.12 89 LEU A C 1
ATOM 686 O O . LEU A 1 89 ? 12.442 -10.286 -24.193 1.00 96.12 89 LEU A O 1
ATOM 690 N N . TRP A 1 90 ? 13.940 -9.057 -23.048 1.00 96.38 90 TRP A N 1
ATOM 691 C CA . TRP A 1 90 ? 15.089 -9.457 -23.854 1.00 96.38 90 TRP A CA 1
ATOM 692 C C . TRP A 1 90 ? 15.345 -10.963 -23.744 1.00 96.38 90 TRP A C 1
ATOM 694 O O . TRP A 1 90 ? 15.431 -11.645 -24.762 1.00 96.38 90 TRP A O 1
ATOM 704 N N . GLU A 1 91 ? 15.380 -11.497 -22.523 1.00 95.50 91 GLU A N 1
ATOM 705 C CA . GLU A 1 91 ? 15.569 -12.932 -22.270 1.00 95.50 91 GLU A CA 1
ATOM 706 C C . GLU A 1 91 ? 14.484 -13.779 -22.960 1.00 95.50 91 GLU A C 1
ATOM 708 O O . GLU A 1 91 ? 14.792 -14.772 -23.622 1.00 95.50 91 GLU A O 1
ATOM 713 N N . LEU A 1 92 ? 13.222 -13.345 -22.905 1.00 93.25 92 LEU A N 1
ATOM 714 C CA . LEU A 1 92 ? 12.123 -14.006 -23.617 1.00 93.25 92 LEU A CA 1
ATOM 715 C C . LEU A 1 92 ? 12.287 -13.958 -25.142 1.00 93.25 92 LEU A C 1
ATOM 717 O O . LEU A 1 92 ? 12.030 -14.959 -25.808 1.00 93.25 92 LEU A O 1
ATOM 721 N N . SER A 1 93 ? 12.732 -12.828 -25.705 1.00 93.31 93 SER A N 1
ATOM 722 C CA . SER A 1 93 ? 12.982 -12.744 -27.151 1.00 93.31 93 SER A CA 1
ATOM 723 C C . SER A 1 93 ? 14.097 -13.685 -27.598 1.00 93.31 93 SER A C 1
ATOM 725 O O . SER A 1 93 ? 13.940 -14.372 -28.601 1.00 93.31 93 SER A O 1
ATOM 727 N N . THR A 1 94 ? 15.177 -13.796 -26.819 1.00 90.31 94 THR A N 1
ATOM 728 C CA . THR A 1 94 ? 16.284 -14.702 -27.145 1.00 90.31 94 THR A CA 1
ATOM 729 C C . THR A 1 94 ? 15.867 -16.168 -27.078 1.00 90.31 94 THR A C 1
ATOM 731 O O . THR A 1 94 ? 16.266 -16.951 -27.929 1.00 90.31 94 THR A O 1
ATOM 734 N N . LEU A 1 95 ? 15.008 -16.538 -26.121 1.00 83.75 95 LEU A N 1
ATOM 735 C CA . LEU A 1 95 ? 14.489 -17.905 -26.011 1.00 83.75 95 LEU A CA 1
ATOM 736 C C . LEU A 1 95 ? 13.546 -18.274 -27.165 1.00 83.75 95 LEU A C 1
ATOM 738 O O . LEU A 1 95 ? 13.540 -19.422 -27.600 1.00 83.75 95 LEU A O 1
ATOM 742 N N . ASN A 1 96 ? 12.765 -17.316 -27.671 1.00 77.12 96 ASN A N 1
ATOM 743 C CA . ASN A 1 96 ? 11.885 -17.549 -28.817 1.00 77.12 96 ASN A CA 1
ATOM 744 C C . ASN A 1 96 ? 12.666 -17.763 -30.122 1.00 77.12 96 ASN A C 1
ATOM 746 O O . ASN A 1 96 ? 12.247 -18.576 -30.940 1.00 77.12 96 ASN A O 1
ATOM 750 N N . GLU A 1 97 ? 13.797 -17.078 -30.303 1.00 72.62 97 GLU A N 1
ATOM 751 C CA . GLU A 1 97 ? 14.687 -17.280 -31.459 1.00 72.62 97 GLU A CA 1
ATOM 752 C C . GLU A 1 97 ? 15.420 -18.639 -31.400 1.00 72.62 97 GLU A C 1
ATOM 754 O O . GLU A 1 97 ? 15.746 -19.215 -32.436 1.00 72.62 97 GLU A O 1
ATOM 759 N N . GLU A 1 98 ? 15.637 -19.202 -30.203 1.00 62.22 98 GLU A N 1
ATOM 760 C CA . GLU A 1 98 ? 16.280 -20.514 -30.010 1.00 62.22 98 GLU A CA 1
ATOM 761 C C . GLU A 1 98 ? 15.317 -21.715 -30.030 1.00 62.22 98 GLU A C 1
ATOM 763 O O . GLU A 1 98 ? 15.753 -22.841 -29.796 1.00 62.22 98 GLU A O 1
ATOM 768 N N . SER A 1 99 ? 14.027 -21.525 -30.329 1.00 55.34 99 SER A N 1
ATOM 769 C CA . SER A 1 99 ? 13.074 -22.617 -30.577 1.00 55.34 99 SER A CA 1
ATOM 770 C C . SER A 1 99 ? 12.951 -22.863 -32.088 1.00 55.34 99 SER A C 1
ATOM 772 O O . SER A 1 99 ? 12.093 -22.248 -32.728 1.00 55.34 99 SER A O 1
ATOM 774 N N . PRO A 1 100 ? 13.737 -23.771 -32.704 1.00 53.09 100 PRO A N 1
ATOM 775 C CA . PRO A 1 100 ? 13.583 -24.073 -34.112 1.00 53.09 100 PRO 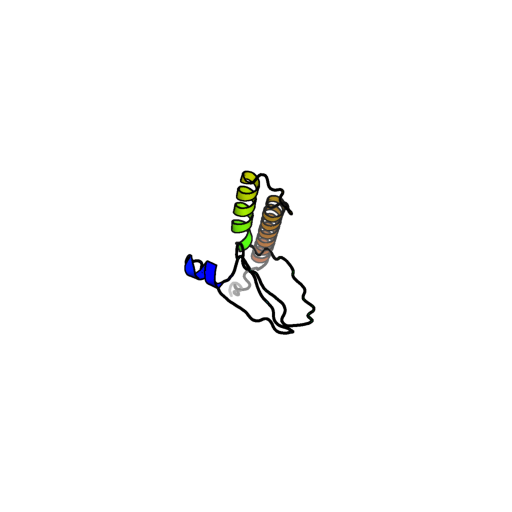A CA 1
ATOM 776 C C . PRO A 1 100 ? 12.316 -24.905 -34.277 1.00 53.09 100 PRO A C 1
ATOM 778 O O . PRO A 1 100 ? 12.123 -25.915 -33.592 1.00 53.09 100 PRO A O 1
ATOM 781 N N . GLU A 1 101 ? 11.477 -24.507 -35.225 1.00 53.50 101 GLU A N 1
ATOM 782 C CA . GLU A 1 101 ? 10.395 -25.315 -35.771 1.00 53.50 101 GLU A CA 1
ATOM 783 C C . GLU A 1 101 ? 10.874 -26.752 -36.035 1.00 53.50 101 GLU A C 1
ATOM 785 O O . GLU A 1 101 ? 11.464 -27.080 -37.064 1.00 53.50 101 GLU A O 1
ATOM 790 N N . THR A 1 102 ? 10.602 -27.653 -35.093 1.00 50.00 102 THR A N 1
ATOM 791 C CA . THR A 1 102 ? 10.814 -29.090 -35.254 1.00 50.00 102 THR A CA 1
ATOM 792 C C . THR A 1 102 ? 9.574 -29.688 -35.913 1.00 50.00 102 THR A C 1
ATOM 794 O O . THR A 1 102 ? 8.951 -30.600 -35.381 1.00 50.00 102 THR A O 1
ATOM 797 N N . LEU A 1 103 ? 9.162 -29.165 -37.071 1.00 49.19 103 LEU A N 1
ATOM 798 C CA . LEU A 1 103 ? 8.140 -29.825 -37.883 1.00 49.19 103 LEU A CA 1
ATOM 799 C C . LEU A 1 103 ? 8.212 -29.431 -39.360 1.00 49.19 103 LEU A C 1
ATOM 801 O O . LEU A 1 103 ? 7.327 -28.775 -39.883 1.00 49.19 103 LEU A O 1
ATOM 805 N N . ASN A 1 104 ? 9.230 -29.927 -40.058 1.00 45.41 104 ASN A N 1
ATOM 806 C CA . ASN A 1 104 ? 9.074 -30.320 -41.458 1.00 45.41 104 ASN A CA 1
ATOM 807 C C . ASN A 1 104 ? 9.868 -31.608 -41.710 1.00 45.41 104 ASN A C 1
ATOM 809 O O . ASN A 1 104 ? 10.992 -31.613 -42.203 1.00 45.41 104 ASN A O 1
ATOM 813 N N . ARG A 1 105 ? 9.248 -32.739 -41.341 1.00 56.34 105 ARG A N 1
ATOM 814 C CA . ARG A 1 105 ? 9.529 -34.035 -41.968 1.00 56.34 105 ARG A CA 1
ATOM 815 C C . ARG A 1 105 ? 9.030 -33.967 -43.410 1.00 56.34 105 ARG A C 1
ATOM 817 O O . ARG A 1 105 ? 7.824 -34.047 -43.581 1.00 56.34 105 ARG A O 1
ATOM 824 N N . VAL A 1 106 ? 9.926 -33.937 -44.395 1.00 53.84 106 VAL A N 1
ATOM 825 C CA . VAL A 1 106 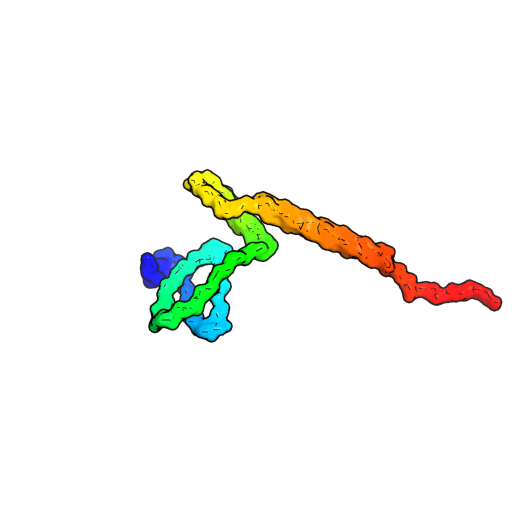? 9.841 -34.745 -45.631 1.00 53.84 106 VAL A CA 1
ATOM 826 C C . VAL A 1 106 ? 11.270 -34.874 -46.196 1.00 53.84 106 VAL A C 1
ATOM 828 O O . VAL A 1 106 ? 11.863 -33.848 -46.521 1.00 53.84 106 VAL A O 1
ATOM 831 N N . PRO A 1 107 ? 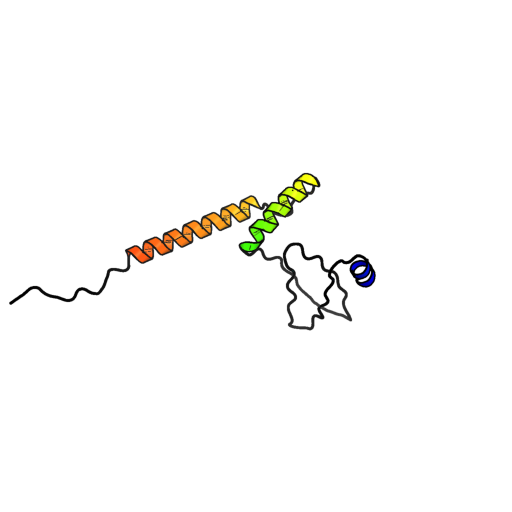11.861 -36.078 -46.330 1.00 51.12 107 PRO A N 1
ATOM 832 C CA . PRO A 1 107 ? 13.043 -36.249 -47.171 1.00 51.12 107 PRO A CA 1
ATOM 833 C C . PRO A 1 107 ? 12.623 -36.206 -48.652 1.00 51.12 107 PRO A C 1
ATOM 835 O O . PRO A 1 107 ? 11.588 -36.784 -48.999 1.00 51.12 107 PRO A O 1
ATOM 838 N N . PRO A 1 108 ? 13.378 -35.539 -49.543 1.00 49.81 108 PRO A N 1
ATOM 839 C CA . PRO A 1 108 ? 13.009 -35.457 -50.947 1.00 49.81 108 PRO A CA 1
ATOM 840 C C . PRO A 1 108 ? 13.209 -36.819 -51.625 1.00 49.81 108 PRO A C 1
ATOM 842 O O . PRO A 1 108 ? 14.332 -37.289 -51.716 1.00 49.81 108 PRO A O 1
ATOM 845 N N . GLY A 1 109 ? 12.101 -37.404 -52.088 1.00 62.38 109 GLY A N 1
ATOM 846 C CA . GLY A 1 109 ? 11.964 -38.111 -53.367 1.00 62.38 109 GLY A CA 1
ATOM 847 C C . GLY A 1 109 ? 12.823 -39.347 -53.685 1.00 62.38 109 GLY A C 1
ATOM 848 O O . GLY A 1 109 ? 14.046 -39.289 -53.692 1.00 62.38 109 GLY A O 1
ATOM 849 N N . SER A 1 110 ? 12.095 -40.373 -54.157 1.00 42.09 110 SER A N 1
ATOM 850 C CA . SER A 1 110 ? 12.468 -41.516 -55.025 1.00 42.09 110 SER A CA 1
ATOM 851 C C . SER A 1 110 ? 13.364 -42.616 -54.467 1.00 42.09 110 SER A C 1
ATOM 853 O O . SER A 1 110 ? 14.578 -42.387 -54.309 1.00 42.09 110 SER A O 1
#

pLDDT: mean 91.4, std 14.73, range [42.09, 98.38]

Sequence (110 aa):
LSPKVLKSEGVPVYRAAQHSGEFIVTFSRAYHAGFNCGFKCAEAANVAPVDWLLHGQGAVELYREQRRKTSISHDKLLLASAREAVKALWELSTLNEESPETLNRVPPGS